Protein AF-A0A852TX64-F1 (afdb_monomer_lite)

Structure (mmCIF, N/CA/C/O backbone):
data_AF-A0A852TX64-F1
#
_entry.id   AF-A0A852TX64-F1
#
loop_
_atom_site.group_PDB
_atom_site.id
_atom_site.type_symbol
_atom_site.label_atom_id
_atom_site.label_alt_id
_atom_site.label_comp_id
_atom_site.label_asym_id
_atom_site.label_entity_id
_atom_site.label_seq_id
_atom_site.pdbx_PDB_ins_code
_atom_site.Cartn_x
_atom_site.Cartn_y
_atom_site.Cartn_z
_atom_site.occupancy
_atom_site.B_iso_or_equiv
_atom_site.auth_seq_id
_atom_site.auth_comp_id
_atom_site.auth_asym_id
_atom_site.auth_atom_id
_atom_site.pdbx_PDB_model_num
ATOM 1 N N . MET A 1 1 ? 2.905 -3.402 -36.315 1.00 37.22 1 MET A N 1
ATOM 2 C CA . MET A 1 1 ? 1.656 -3.315 -35.529 1.00 37.22 1 MET A CA 1
ATOM 3 C C . MET A 1 1 ? 2.036 -2.853 -34.133 1.00 37.22 1 MET A C 1
ATOM 5 O O . MET A 1 1 ? 2.622 -3.632 -33.399 1.00 37.22 1 MET A O 1
ATOM 9 N N . ASN A 1 2 ? 1.802 -1.580 -33.808 1.00 45.09 2 ASN A N 1
ATOM 10 C CA . ASN A 1 2 ? 1.997 -1.075 -32.447 1.00 45.09 2 ASN A CA 1
ATOM 11 C C . ASN A 1 2 ? 0.799 -1.544 -31.619 1.00 45.09 2 ASN A C 1
ATOM 13 O O . ASN A 1 2 ? -0.318 -1.089 -31.856 1.00 45.09 2 ASN A O 1
ATOM 17 N N . ALA A 1 3 ? 1.012 -2.511 -30.726 1.00 52.06 3 ALA A N 1
ATOM 18 C CA . ALA A 1 3 ? -0.013 -2.929 -29.782 1.00 52.06 3 ALA A CA 1
ATOM 19 C C . ALA A 1 3 ? -0.361 -1.726 -28.901 1.00 52.06 3 ALA A C 1
ATOM 21 O O . ALA A 1 3 ? 0.521 -1.156 -28.262 1.00 52.06 3 ALA A O 1
ATOM 22 N N . VAL A 1 4 ? -1.629 -1.318 -28.894 1.00 59.16 4 VAL A N 1
ATOM 23 C CA . VAL A 1 4 ? -2.122 -0.382 -27.883 1.00 59.16 4 VAL A CA 1
ATOM 24 C C . VAL A 1 4 ? -1.996 -1.126 -26.551 1.00 59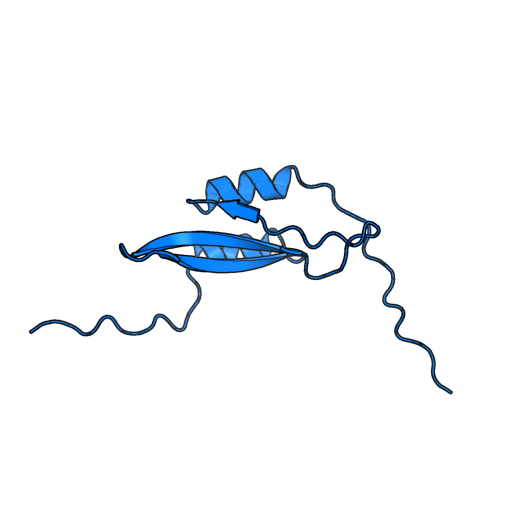.16 4 VAL A C 1
ATOM 26 O O . VAL A 1 4 ? -2.612 -2.188 -26.423 1.00 59.16 4 VAL A O 1
ATOM 29 N N . PRO A 1 5 ? -1.170 -0.668 -25.595 1.00 63.28 5 PRO A N 1
ATOM 30 C CA . PRO A 1 5 ? -1.073 -1.334 -24.307 1.00 63.28 5 PRO A CA 1
ATOM 31 C C . PRO A 1 5 ? -2.452 -1.247 -23.651 1.00 63.28 5 PRO A C 1
ATOM 33 O O . PRO A 1 5 ? -2.952 -0.160 -23.365 1.00 63.28 5 PRO A O 1
ATOM 36 N N . GLY A 1 6 ? -3.123 -2.391 -23.519 1.00 60.88 6 GLY A N 1
ATOM 37 C CA . GLY A 1 6 ? -4.440 -2.457 -22.899 1.00 60.88 6 GLY A CA 1
ATOM 38 C C . GLY A 1 6 ? -4.375 -1.989 -21.445 1.00 60.88 6 GLY A C 1
ATOM 39 O O . GLY A 1 6 ? -3.376 -2.203 -20.760 1.00 60.88 6 GLY A O 1
ATOM 40 N N . TYR A 1 7 ? -5.445 -1.360 -20.961 1.00 61.03 7 TYR A N 1
ATOM 41 C CA . TYR A 1 7 ? -5.548 -0.984 -19.553 1.00 61.03 7 TYR A CA 1
ATOM 42 C C . TYR A 1 7 ? -5.633 -2.242 -18.686 1.00 61.03 7 TYR A C 1
ATOM 44 O O . TYR A 1 7 ? -6.547 -3.056 -18.840 1.00 61.03 7 TYR A O 1
ATOM 52 N N . HIS A 1 8 ? -4.694 -2.402 -17.757 1.00 61.25 8 HIS A N 1
ATOM 53 C CA . HIS A 1 8 ? -4.725 -3.501 -16.802 1.00 61.25 8 HIS A CA 1
ATOM 54 C C . HIS A 1 8 ? -5.800 -3.210 -15.744 1.00 61.25 8 HIS A C 1
ATOM 56 O O . HIS A 1 8 ? -5.583 -2.456 -14.800 1.00 61.25 8 HIS A O 1
ATOM 62 N N . LEU A 1 9 ? -6.998 -3.774 -15.927 1.00 69.19 9 LEU A N 1
ATOM 63 C CA . LEU A 1 9 ? -8.138 -3.563 -15.020 1.00 69.19 9 LEU A CA 1
ATOM 64 C C . LEU A 1 9 ? -8.013 -4.346 -13.703 1.00 69.19 9 LEU A C 1
ATOM 66 O O . LEU A 1 9 ? -8.780 -4.123 -12.770 1.00 69.19 9 LEU A O 1
ATOM 70 N N . SER A 1 10 ? -7.065 -5.283 -13.630 1.00 75.50 10 SER A N 1
ATOM 71 C CA . SER A 1 10 ? -6.790 -6.076 -12.433 1.00 75.50 10 SER A CA 1
ATOM 72 C C . SER A 1 10 ? -5.549 -5.560 -11.702 1.00 75.50 10 SER A C 1
ATOM 74 O O . SER A 1 10 ? -4.546 -5.285 -12.363 1.00 75.50 10 SER A O 1
ATOM 76 N N . PRO A 1 11 ? -5.572 -5.488 -10.355 1.00 82.00 11 PRO A N 1
ATOM 77 C CA . PRO A 1 11 ? -4.376 -5.174 -9.581 1.00 82.00 11 PRO A CA 1
ATOM 78 C C . PRO A 1 11 ? -3.322 -6.266 -9.776 1.00 82.00 11 PRO A C 1
ATOM 80 O O . PRO A 1 11 ? -3.683 -7.445 -9.888 1.00 82.00 11 PRO A O 1
ATOM 83 N N . SER A 1 12 ? -2.049 -5.867 -9.774 1.00 88.81 12 SER A N 1
ATOM 84 C CA . SER A 1 12 ? -0.911 -6.787 -9.774 1.00 88.81 12 SER A CA 1
ATOM 85 C C . SER A 1 12 ? -0.936 -7.711 -8.554 1.00 88.81 12 SER A C 1
ATOM 87 O O . SER A 1 12 ? -1.573 -7.419 -7.532 1.00 88.81 12 SER A O 1
ATOM 89 N N . ASP A 1 13 ? -0.234 -8.840 -8.649 1.00 92.06 13 ASP A N 1
ATOM 90 C CA . ASP A 1 13 ? -0.122 -9.783 -7.534 1.00 92.06 13 ASP A CA 1
ATOM 91 C C . ASP A 1 13 ? 0.546 -9.148 -6.307 1.00 92.06 13 ASP A C 1
ATOM 93 O O . ASP A 1 13 ? 0.155 -9.442 -5.175 1.00 92.06 13 ASP A O 1
ATOM 97 N N . ASP A 1 14 ? 1.473 -8.213 -6.517 1.00 93.75 14 ASP A N 1
ATOM 98 C CA . ASP A 1 14 ? 2.110 -7.457 -5.439 1.00 93.75 14 ASP A CA 1
ATOM 99 C C . ASP A 1 14 ? 1.103 -6.572 -4.700 1.00 93.75 14 ASP A C 1
ATOM 101 O O . ASP A 1 14 ? 1.018 -6.624 -3.471 1.00 93.75 14 ASP A O 1
ATOM 105 N N . VAL A 1 15 ? 0.260 -5.827 -5.427 1.00 93.19 15 VAL A N 1
ATOM 106 C CA . VAL A 1 15 ? -0.817 -5.032 -4.813 1.00 93.19 15 VAL A CA 1
ATOM 107 C C . VAL A 1 15 ? -1.801 -5.926 -4.060 1.00 93.19 15 VAL A C 1
ATOM 109 O O . VAL A 1 15 ? -2.253 -5.560 -2.973 1.00 93.19 15 VAL A O 1
ATOM 112 N N . ARG A 1 16 ? -2.140 -7.105 -4.599 1.00 93.88 16 ARG A N 1
ATOM 113 C CA . ARG A 1 16 ? -3.036 -8.056 -3.918 1.00 93.88 16 ARG A CA 1
ATOM 114 C C . ARG A 1 16 ? -2.450 -8.534 -2.590 1.00 93.88 16 ARG A C 1
ATOM 116 O O . ARG A 1 16 ? -3.162 -8.515 -1.589 1.00 93.88 16 ARG A O 1
ATOM 123 N N . ARG A 1 17 ? -1.170 -8.918 -2.570 1.00 95.12 17 ARG A N 1
ATOM 124 C CA . ARG A 1 17 ? -0.474 -9.361 -1.349 1.00 95.12 17 ARG A CA 1
ATOM 125 C C . ARG A 1 17 ? -0.369 -8.240 -0.323 1.00 95.12 17 ARG A C 1
ATOM 127 O O . ARG A 1 17 ? -0.752 -8.435 0.822 1.00 95.12 17 ARG A O 1
ATOM 134 N N . LEU A 1 18 ? 0.048 -7.048 -0.750 1.00 94.81 18 LEU A N 1
ATOM 135 C CA . LEU A 1 18 ? 0.146 -5.882 0.128 1.00 94.81 18 LEU A CA 1
ATOM 136 C C . LEU A 1 18 ? -1.199 -5.539 0.783 1.00 94.81 18 LEU A C 1
ATOM 138 O O . LEU A 1 18 ? -1.245 -5.248 1.973 1.00 94.81 18 LEU A O 1
ATOM 142 N N . ARG A 1 19 ? -2.309 -5.609 0.038 1.00 94.19 19 ARG A N 1
ATOM 143 C CA . ARG A 1 19 ? -3.653 -5.370 0.595 1.00 94.19 19 ARG A CA 1
ATOM 144 C C . ARG A 1 19 ? -4.082 -6.437 1.602 1.00 94.19 19 ARG A C 1
ATOM 146 O O . ARG A 1 19 ? -4.808 -6.110 2.535 1.00 94.19 19 ARG A O 1
ATOM 153 N N . ALA A 1 20 ? -3.664 -7.687 1.408 1.00 93.44 20 ALA A N 1
ATOM 154 C CA . ALA A 1 20 ? -3.923 -8.759 2.365 1.00 93.44 20 ALA A CA 1
ATOM 155 C C . ALA A 1 20 ? -3.107 -8.574 3.656 1.00 93.44 20 ALA A C 1
ATOM 157 O O . ALA A 1 20 ? -3.645 -8.758 4.745 1.00 93.44 20 ALA A O 1
ATOM 158 N N . ASP A 1 21 ? -1.843 -8.157 3.528 1.00 93.69 21 ASP A N 1
ATOM 159 C CA . ASP A 1 21 ? -0.930 -7.945 4.657 1.00 93.69 21 ASP A CA 1
ATOM 160 C C . ASP A 1 21 ? -1.265 -6.670 5.459 1.00 93.69 21 ASP A C 1
ATOM 162 O O . ASP A 1 21 ? -1.051 -6.624 6.670 1.00 93.69 21 ASP A O 1
ATOM 166 N N . PHE A 1 22 ? -1.805 -5.634 4.804 1.00 90.88 22 PHE A N 1
ATOM 167 C CA . PHE A 1 22 ? -2.062 -4.318 5.402 1.00 90.88 22 PHE A CA 1
ATOM 168 C C . PHE A 1 22 ? -3.494 -3.821 5.120 1.00 90.88 22 PHE A C 1
ATOM 170 O O . PHE A 1 22 ? -3.682 -2.835 4.400 1.00 90.88 22 PHE A O 1
ATOM 177 N N . PRO A 1 23 ? -4.529 -4.453 5.706 1.00 89.56 23 PRO A N 1
ATOM 178 C CA . PRO A 1 23 ? -5.933 -4.154 5.400 1.00 89.56 23 PRO A CA 1
ATOM 179 C C . PRO A 1 23 ? -6.386 -2.745 5.818 1.00 89.56 23 PRO A C 1
ATOM 181 O O . PRO A 1 23 ? -7.382 -2.236 5.307 1.00 89.56 23 PRO A O 1
ATOM 184 N N . ASP A 1 24 ? -5.659 -2.087 6.724 1.00 85.12 24 ASP A N 1
ATOM 185 C CA . ASP A 1 24 ? -5.953 -0.714 7.150 1.00 85.12 24 ASP A CA 1
ATOM 186 C C . ASP A 1 24 ? -5.506 0.352 6.134 1.00 85.12 24 ASP A C 1
ATOM 188 O O . ASP A 1 24 ? -5.801 1.540 6.318 1.00 85.12 24 ASP A O 1
ATOM 192 N N . TYR A 1 25 ? -4.828 -0.048 5.056 1.00 88.50 25 TYR A N 1
ATOM 193 C CA . TYR A 1 25 ? -4.299 0.847 4.034 1.00 88.50 25 TYR A CA 1
ATOM 194 C C . TYR A 1 25 ? -5.006 0.666 2.685 1.00 88.50 25 TYR A C 1
ATOM 196 O O . TYR A 1 25 ? -5.217 -0.438 2.187 1.00 88.50 25 TYR A O 1
ATOM 204 N N . LEU A 1 26 ? -5.312 1.790 2.042 1.00 91.19 26 LEU A N 1
ATOM 205 C CA . LEU A 1 26 ? -5.615 1.859 0.620 1.00 91.19 26 L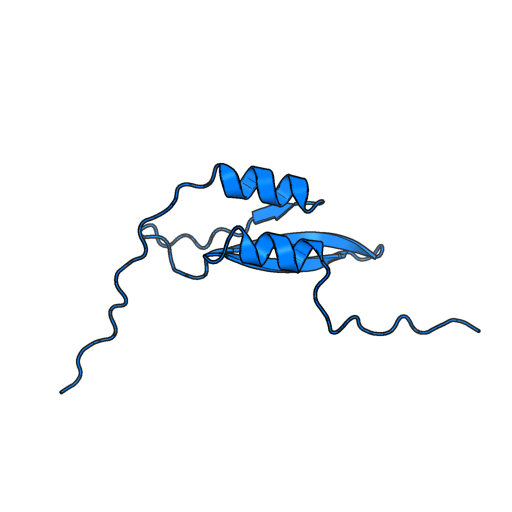EU A CA 1
ATOM 206 C C . LEU A 1 26 ? -4.297 1.817 -0.144 1.00 91.19 26 LEU A C 1
ATOM 208 O O . LEU A 1 26 ? -3.532 2.778 -0.094 1.00 91.19 26 LEU A O 1
ATOM 212 N N . ILE A 1 27 ? -4.039 0.704 -0.830 1.00 94.00 27 ILE A N 1
ATOM 213 C CA . ILE A 1 27 ? -2.788 0.470 -1.560 1.00 94.00 27 ILE A CA 1
ATOM 214 C C . ILE A 1 27 ? -3.045 0.463 -3.064 1.00 94.00 27 ILE A C 1
ATOM 216 O O . ILE A 1 27 ? -3.929 -0.262 -3.539 1.00 94.00 27 ILE A O 1
ATOM 220 N N . CYS A 1 28 ? -2.257 1.241 -3.804 1.00 92.88 28 CYS A N 1
ATOM 221 C CA . CYS A 1 28 ? -2.344 1.390 -5.254 1.00 92.88 28 CYS A CA 1
ATOM 222 C C . CYS A 1 28 ? -0.967 1.266 -5.914 1.00 92.88 28 CYS A C 1
ATOM 224 O O . CYS A 1 28 ? 0.063 1.542 -5.306 1.00 92.88 28 CYS A O 1
ATOM 226 N N . GLU A 1 29 ? -0.976 0.892 -7.187 1.00 92.94 29 GLU A N 1
ATOM 227 C CA . GLU A 1 29 ? 0.188 0.922 -8.067 1.00 92.94 29 GLU A CA 1
ATOM 228 C C . GLU A 1 29 ? -0.078 1.954 -9.162 1.00 92.94 29 GLU A C 1
ATOM 230 O O . GLU A 1 29 ? -1.092 1.894 -9.860 1.00 92.94 29 GLU A O 1
ATOM 235 N N . LEU A 1 30 ? 0.810 2.936 -9.266 1.00 89.62 30 LEU A N 1
ATOM 236 C CA . LEU A 1 30 ? 0.759 4.017 -10.240 1.00 89.62 30 LEU A CA 1
ATOM 237 C C . LEU A 1 30 ? 1.990 3.920 -11.131 1.00 89.62 30 LEU A C 1
ATOM 239 O O . LEU A 1 30 ? 3.069 3.616 -10.643 1.00 89.62 30 LEU A O 1
ATOM 243 N N . HIS A 1 31 ? 1.847 4.214 -12.415 1.00 86.88 31 HIS A N 1
ATOM 244 C CA . HIS A 1 31 ? 2.975 4.225 -13.340 1.00 86.88 31 HIS A CA 1
ATOM 245 C C . HIS A 1 31 ? 3.386 5.668 -13.625 1.00 86.88 31 HIS A C 1
ATOM 247 O O . HIS A 1 31 ? 2.523 6.527 -13.821 1.00 86.88 31 HIS A O 1
ATOM 253 N N . ASP A 1 32 ? 4.689 5.947 -13.604 1.00 84.38 32 ASP A N 1
ATOM 254 C CA . ASP A 1 32 ? 5.207 7.251 -14.020 1.00 84.38 32 ASP A CA 1
ATOM 255 C C . ASP A 1 32 ? 5.193 7.417 -15.552 1.00 84.38 32 ASP A C 1
ATOM 257 O O . ASP A 1 32 ? 4.768 6.532 -16.296 1.00 84.38 32 ASP A O 1
ATOM 261 N N . GLU A 1 33 ? 5.658 8.570 -16.035 1.00 86.50 33 GLU A N 1
ATOM 262 C CA . GLU A 1 33 ? 5.710 8.894 -17.469 1.00 86.50 33 GLU A CA 1
ATOM 263 C C . GLU A 1 33 ? 6.587 7.932 -18.294 1.00 86.50 33 GLU A C 1
ATOM 265 O O . GLU A 1 33 ? 6.423 7.835 -19.508 1.00 86.50 33 GLU A O 1
ATOM 270 N N . HIS A 1 34 ? 7.484 7.190 -17.637 1.00 86.94 34 HIS A N 1
ATOM 271 C CA . HIS A 1 34 ? 8.347 6.180 -18.248 1.00 86.94 34 HIS A CA 1
ATOM 272 C C . HIS A 1 34 ? 7.785 4.759 -18.086 1.00 86.94 34 HIS A C 1
ATOM 274 O O . HIS A 1 34 ? 8.466 3.789 -18.425 1.00 86.94 34 HIS A O 1
ATOM 280 N N . GLY A 1 35 ? 6.569 4.615 -17.548 1.00 84.06 35 GLY A N 1
ATOM 281 C CA . GLY A 1 35 ? 5.938 3.323 -17.300 1.00 84.06 35 GLY A CA 1
ATOM 282 C C . GLY A 1 35 ? 6.558 2.550 -16.136 1.00 84.06 35 GLY A C 1
ATOM 283 O O . GLY A 1 35 ? 6.413 1.331 -16.087 1.00 84.06 35 GLY A O 1
ATOM 284 N N . ARG A 1 36 ? 7.267 3.210 -15.209 1.00 86.38 36 ARG A N 1
ATOM 285 C CA . ARG A 1 36 ? 7.815 2.539 -14.020 1.00 86.38 36 ARG A CA 1
ATOM 286 C C . ARG A 1 36 ? 6.779 2.526 -12.899 1.00 86.38 36 ARG A C 1
ATOM 288 O O . ARG A 1 36 ? 6.198 3.582 -12.624 1.00 86.38 36 ARG A O 1
ATOM 295 N N . PRO A 1 37 ? 6.560 1.382 -12.230 1.00 89.44 37 PRO A N 1
ATOM 296 C CA . PRO A 1 37 ? 5.602 1.307 -11.143 1.00 89.44 37 PRO A CA 1
ATOM 297 C C . PRO A 1 37 ? 6.097 2.093 -9.923 1.00 89.44 37 PRO A C 1
ATOM 299 O O . PRO A 1 37 ? 7.288 2.164 -9.617 1.00 89.44 37 PRO A O 1
ATOM 302 N N . ARG A 1 38 ? 5.148 2.686 -9.209 1.00 92.00 38 ARG A N 1
ATOM 303 C CA . ARG A 1 38 ? 5.288 3.285 -7.887 1.00 92.00 38 ARG A CA 1
ATOM 304 C C . ARG A 1 38 ? 4.120 2.820 -7.043 1.00 92.00 38 ARG A C 1
ATOM 306 O O . ARG A 1 38 ? 2.960 2.981 -7.420 1.00 92.00 38 ARG A O 1
ATOM 313 N N . PHE A 1 39 ? 4.434 2.280 -5.881 1.00 94.69 39 PHE A N 1
ATOM 314 C CA . PHE A 1 39 ? 3.448 1.779 -4.943 1.00 94.69 39 PHE A CA 1
ATOM 315 C C . PHE A 1 39 ? 3.120 2.872 -3.936 1.00 94.69 39 PHE A C 1
ATOM 317 O O . PHE A 1 39 ? 4.016 3.505 -3.372 1.00 94.69 39 PHE A O 1
ATOM 324 N N . THR A 1 40 ? 1.834 3.107 -3.716 1.00 94.81 40 THR A N 1
ATOM 325 C CA . THR A 1 40 ? 1.342 4.103 -2.768 1.00 94.81 40 THR A CA 1
ATOM 326 C C . THR A 1 40 ? 0.450 3.447 -1.729 1.00 94.81 40 THR A C 1
ATOM 328 O O . THR A 1 40 ? -0.261 2.488 -2.029 1.00 94.81 40 THR A O 1
ATOM 331 N N . ALA A 1 41 ? 0.494 3.957 -0.501 1.00 93.81 41 ALA A N 1
ATOM 332 C CA . ALA A 1 41 ? -0.373 3.540 0.586 1.00 93.81 41 ALA A CA 1
ATOM 333 C C . ALA A 1 41 ? -0.873 4.754 1.368 1.00 93.81 41 ALA A C 1
ATOM 335 O O . ALA A 1 41 ? -0.083 5.619 1.752 1.00 93.81 41 ALA A O 1
ATOM 336 N N . THR A 1 42 ? -2.171 4.771 1.655 1.00 90.50 42 THR A N 1
ATOM 337 C CA . THR A 1 42 ? -2.811 5.772 2.516 1.00 90.50 42 THR A CA 1
ATOM 338 C C . THR A 1 42 ? -3.684 5.064 3.540 1.00 90.50 42 THR A C 1
ATOM 340 O O . THR A 1 42 ? -4.373 4.106 3.197 1.00 90.50 42 THR A O 1
ATOM 343 N N . ARG A 1 43 ? -3.698 5.509 4.799 1.00 85.38 43 ARG A N 1
ATOM 344 C CA . ARG A 1 43 ? -4.586 4.914 5.815 1.00 85.38 43 ARG A CA 1
ATOM 345 C C . ARG A 1 43 ? -6.064 5.136 5.469 1.00 85.38 43 ARG A C 1
ATOM 347 O O . ARG A 1 43 ? -6.458 6.228 5.070 1.00 85.38 43 ARG A O 1
ATOM 354 N N . THR A 1 44 ? -6.879 4.100 5.659 1.00 78.81 44 THR A N 1
ATOM 355 C CA . THR A 1 44 ? -8.340 4.122 5.436 1.00 78.81 44 THR A CA 1
ATOM 356 C C . THR A 1 44 ? -9.101 4.889 6.516 1.00 78.81 44 THR A C 1
ATOM 358 O O . THR A 1 44 ? -10.141 5.481 6.236 1.00 78.81 44 THR A O 1
ATOM 361 N N . ALA A 1 45 ? -8.595 4.878 7.750 1.00 71.50 45 ALA A N 1
ATOM 362 C CA . ALA A 1 45 ? -9.167 5.596 8.878 1.00 71.50 45 ALA A CA 1
ATOM 363 C C . ALA A 1 45 ? -8.277 6.791 9.248 1.00 71.50 45 ALA A C 1
ATOM 365 O O . ALA A 1 45 ? -7.049 6.646 9.264 1.00 71.50 45 ALA A O 1
ATOM 366 N N . PRO A 1 46 ? -8.858 7.956 9.587 1.00 61.50 46 PRO A N 1
ATOM 367 C CA . PRO A 1 46 ? -8.081 9.055 10.135 1.00 61.50 46 PRO A CA 1
ATOM 368 C C . PRO A 1 46 ? -7.411 8.580 11.428 1.00 61.50 46 PRO A C 1
ATOM 370 O O . PRO A 1 46 ? -8.074 8.079 12.340 1.00 61.50 46 PRO A O 1
ATOM 373 N N . ALA A 1 47 ? -6.085 8.711 11.499 1.00 59.81 47 ALA A N 1
ATOM 374 C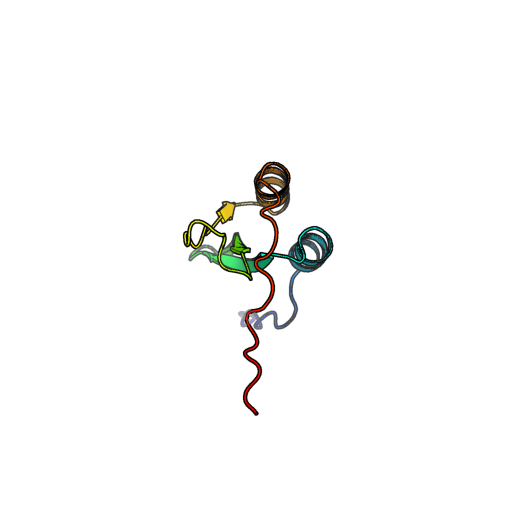 CA . ALA A 1 47 ? -5.368 8.539 12.754 1.00 59.81 47 ALA A CA 1
ATOM 375 C C . ALA A 1 47 ? -5.929 9.530 13.789 1.00 59.81 47 ALA A C 1
ATOM 377 O O . ALA A 1 47 ? -6.425 10.596 13.425 1.00 59.81 47 ALA A O 1
ATOM 378 N N . VAL A 1 48 ? -5.816 9.221 15.084 1.00 57.09 48 VAL A N 1
ATOM 379 C CA . VAL A 1 48 ? -6.228 10.133 16.174 1.00 57.09 48 VAL A CA 1
ATOM 380 C C . VAL A 1 48 ? -5.578 11.524 16.034 1.00 57.09 48 VAL A C 1
ATOM 382 O O . VAL A 1 48 ? -6.161 12.520 16.449 1.00 57.09 48 VAL A O 1
ATOM 385 N N . SER A 1 49 ? -4.408 11.608 15.388 1.00 60.97 49 SER A N 1
ATOM 386 C CA . SER A 1 49 ? -3.696 12.855 15.083 1.00 60.97 49 SER A CA 1
ATOM 387 C C . SER A 1 49 ? -4.183 13.601 13.828 1.00 60.97 49 SER A C 1
ATOM 389 O O . SER A 1 49 ? -3.653 14.665 13.522 1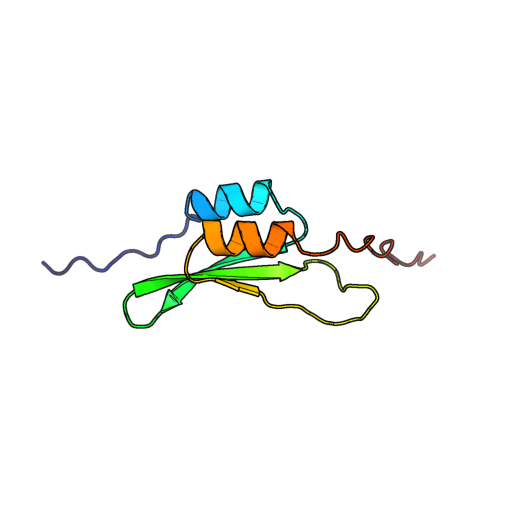.00 60.97 49 SER A O 1
ATOM 391 N N . GLY A 1 50 ? -5.158 13.074 13.079 1.00 55.56 50 GLY A N 1
ATOM 392 C CA . GLY A 1 50 ? -5.759 13.724 11.907 1.00 55.56 50 GLY A CA 1
ATOM 393 C C . GLY A 1 50 ? -4.868 13.824 10.662 1.00 55.56 50 GLY A C 1
ATOM 394 O O . GLY A 1 50 ? -5.327 14.315 9.633 1.00 55.56 50 GLY A O 1
ATOM 395 N N . ALA A 1 51 ? -3.618 13.354 10.710 1.00 58.56 51 ALA A N 1
ATOM 396 C CA . ALA A 1 51 ? -2.724 13.397 9.559 1.00 58.56 51 ALA A CA 1
ATOM 397 C C . ALA A 1 51 ? -3.020 12.234 8.597 1.00 58.56 51 ALA A C 1
ATOM 399 O O . ALA A 1 51 ? -2.812 11.066 8.929 1.00 58.56 51 ALA A O 1
ATOM 400 N N . ALA A 1 52 ? -3.501 12.555 7.395 1.00 62.31 52 ALA A N 1
ATOM 401 C CA . ALA A 1 52 ? -3.521 11.611 6.286 1.00 62.31 52 ALA A CA 1
ATOM 402 C C . ALA A 1 52 ? -2.076 11.394 5.810 1.00 62.31 52 ALA A C 1
ATOM 404 O O . ALA A 1 52 ? -1.471 12.282 5.214 1.00 62.31 52 ALA A O 1
ATOM 405 N N . GLU A 1 53 ? -1.506 10.230 6.113 1.00 77.94 53 GLU A N 1
ATOM 406 C CA . GLU A 1 53 ? -0.152 9.876 5.687 1.00 77.94 53 GLU A CA 1
ATOM 407 C C . GLU A 1 53 ? -0.204 9.179 4.322 1.00 77.94 53 GLU A C 1
ATOM 409 O O . GLU A 1 53 ? -0.833 8.127 4.186 1.00 77.94 53 GLU A O 1
ATOM 414 N N . LEU A 1 54 ? 0.449 9.778 3.321 1.00 87.75 54 LEU A N 1
ATOM 415 C CA . LEU A 1 54 ? 0.686 9.171 2.013 1.00 87.75 54 LEU A CA 1
ATOM 416 C C . LEU A 1 54 ? 2.114 8.623 1.977 1.00 87.75 54 LEU A C 1
ATOM 418 O O . LEU A 1 54 ? 3.085 9.382 1.964 1.00 87.75 54 LEU A O 1
ATOM 422 N N . ILE A 1 55 ? 2.238 7.302 1.921 1.00 91.06 55 ILE A N 1
ATOM 423 C CA . ILE A 1 55 ? 3.518 6.605 1.807 1.00 91.06 55 ILE A CA 1
ATOM 424 C C . ILE A 1 55 ? 3.695 6.193 0.349 1.00 91.06 55 ILE A C 1
ATOM 426 O O . ILE A 1 55 ? 2.804 5.589 -0.241 1.00 91.06 55 ILE A O 1
ATOM 430 N N . ILE A 1 56 ? 4.846 6.515 -0.238 1.00 93.38 56 ILE A N 1
ATOM 431 C CA . ILE A 1 56 ? 5.182 6.176 -1.627 1.00 93.38 56 ILE A CA 1
ATOM 432 C C . ILE A 1 56 ? 6.483 5.380 -1.627 1.00 93.38 56 ILE A C 1
ATOM 434 O O . ILE A 1 56 ? 7.429 5.754 -0.932 1.00 93.38 56 ILE A O 1
ATOM 438 N N . ALA A 1 57 ? 6.563 4.312 -2.409 1.00 94.56 57 ALA A N 1
ATOM 439 C CA . ALA A 1 57 ? 7.784 3.541 -2.603 1.00 94.56 57 ALA A CA 1
ATOM 440 C C . ALA A 1 57 ? 7.946 3.128 -4.076 1.00 94.56 57 ALA A C 1
ATOM 442 O O . ALA A 1 57 ? 6.947 2.931 -4.770 1.00 94.56 57 ALA A O 1
ATOM 443 N N . PRO A 1 58 ? 9.188 2.994 -4.572 1.00 92.12 58 PRO A N 1
ATOM 444 C CA . PRO A 1 58 ? 9.436 2.552 -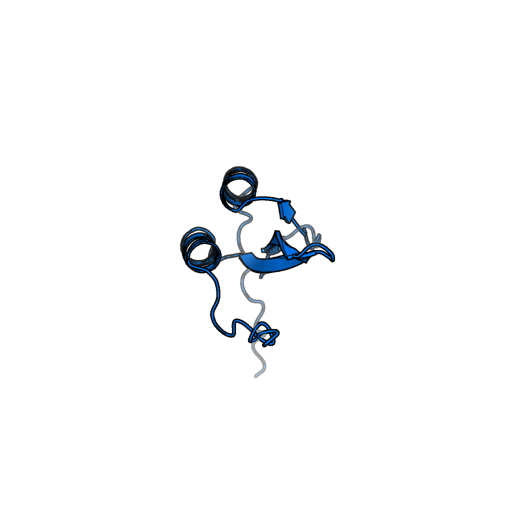5.944 1.00 92.12 58 PRO A CA 1
ATOM 445 C C . PRO A 1 58 ? 9.155 1.055 -6.148 1.00 92.12 58 PRO A C 1
ATOM 447 O O . PRO A 1 58 ? 8.957 0.623 -7.274 1.00 92.12 58 PRO A O 1
ATOM 450 N N . GLU A 1 59 ? 9.120 0.267 -5.071 1.00 93.88 59 GLU A N 1
ATOM 451 C CA . GLU A 1 59 ? 8.991 -1.191 -5.112 1.00 93.88 59 GLU A CA 1
ATOM 452 C C . GLU A 1 59 ? 8.034 -1.680 -4.020 1.00 93.88 59 GLU A C 1
ATOM 454 O O . GLU A 1 59 ? 7.921 -1.061 -2.955 1.00 93.88 59 GLU A O 1
ATOM 459 N N . ALA A 1 60 ? 7.376 -2.815 -4.266 1.00 93.56 60 ALA A N 1
ATOM 460 C CA . ALA A 1 60 ? 6.431 -3.414 -3.330 1.00 93.56 60 ALA A CA 1
ATOM 461 C C . ALA A 1 60 ? 7.089 -3.771 -1.988 1.00 93.56 60 ALA A C 1
ATOM 463 O O . ALA A 1 60 ? 6.531 -3.481 -0.931 1.00 93.56 60 ALA A O 1
ATOM 464 N N . GLU A 1 61 ? 8.305 -4.324 -2.012 1.00 95.00 61 GLU A N 1
ATOM 465 C CA . GLU A 1 61 ? 9.028 -4.699 -0.791 1.00 95.00 61 GLU A CA 1
ATOM 466 C C . GLU A 1 61 ? 9.462 -3.469 0.017 1.00 95.00 61 GLU A C 1
ATOM 468 O O . GLU A 1 61 ? 9.352 -3.440 1.243 1.00 95.00 61 GLU A O 1
ATOM 473 N N . ALA A 1 62 ? 9.857 -2.392 -0.667 1.00 94.62 62 ALA A N 1
ATOM 474 C CA . ALA A 1 62 ? 10.143 -1.118 -0.018 1.00 94.62 62 ALA A CA 1
ATOM 475 C C . ALA A 1 62 ? 8.885 -0.519 0.636 1.00 94.62 62 ALA A C 1
ATOM 477 O O . ALA A 1 62 ? 8.972 0.055 1.726 1.00 94.62 62 ALA A O 1
ATOM 478 N N . LEU A 1 63 ? 7.708 -0.672 0.012 1.00 95.44 63 LEU A N 1
ATOM 479 C CA . LEU A 1 63 ? 6.446 -0.273 0.634 1.00 95.44 63 LEU A CA 1
ATOM 480 C C . LEU A 1 63 ? 6.137 -1.144 1.855 1.00 95.44 63 LEU A C 1
ATOM 482 O O . LEU A 1 63 ? 5.824 -0.605 2.914 1.00 95.44 63 LEU A O 1
ATOM 486 N N . ARG A 1 64 ? 6.283 -2.467 1.738 1.00 94.81 64 ARG A N 1
ATOM 487 C CA . ARG A 1 64 ? 6.076 -3.417 2.838 1.00 94.81 64 ARG A CA 1
ATOM 488 C C . ARG A 1 64 ? 6.933 -3.073 4.051 1.00 94.81 64 ARG A C 1
ATOM 490 O O . ARG A 1 64 ? 6.401 -2.958 5.152 1.00 94.81 64 ARG A O 1
ATOM 497 N N . ALA A 1 65 ? 8.233 -2.867 3.851 1.00 94.31 65 ALA A N 1
ATOM 498 C CA . ALA A 1 65 ? 9.162 -2.519 4.922 1.00 94.31 65 ALA A CA 1
ATOM 499 C C . ALA A 1 65 ? 8.760 -1.212 5.621 1.00 94.31 65 ALA A C 1
ATOM 501 O O . ALA A 1 65 ? 8.807 -1.117 6.847 1.00 94.31 65 ALA A O 1
ATOM 502 N N . ARG A 1 66 ? 8.303 -0.218 4.849 1.00 93.06 66 ARG A N 1
ATOM 503 C CA . ARG A 1 66 ? 7.799 1.048 5.394 1.00 93.06 66 ARG A CA 1
ATOM 504 C C . ARG A 1 66 ? 6.516 0.867 6.191 1.00 93.06 66 ARG A C 1
ATOM 506 O O . ARG A 1 66 ? 6.403 1.464 7.252 1.00 93.06 66 ARG A O 1
ATOM 513 N N . LEU A 1 67 ? 5.575 0.059 5.712 1.00 90.44 67 LEU A N 1
ATOM 514 C CA . LEU A 1 67 ? 4.317 -0.206 6.413 1.00 90.44 67 LEU A CA 1
ATOM 515 C C . LEU A 1 67 ? 4.526 -1.035 7.687 1.00 90.44 67 LEU A C 1
ATOM 517 O O . LEU A 1 67 ? 3.855 -0.789 8.682 1.00 90.44 67 LEU A O 1
ATOM 521 N N . ALA A 1 68 ? 5.489 -1.958 7.695 1.00 90.00 68 ALA A N 1
ATOM 522 C CA . ALA A 1 68 ? 5.781 -2.812 8.846 1.00 90.00 68 ALA A CA 1
ATOM 523 C C . ALA A 1 68 ? 6.287 -2.043 10.082 1.00 90.00 68 ALA A C 1
ATOM 525 O O . ALA A 1 68 ? 6.123 -2.515 11.204 1.00 90.00 68 ALA A O 1
ATOM 526 N N . VAL A 1 69 ? 6.893 -0.866 9.889 1.00 87.94 69 VAL A N 1
ATOM 527 C CA . VAL A 1 69 ? 7.379 -0.009 10.987 1.00 87.94 69 VAL A CA 1
ATOM 528 C C . VAL A 1 69 ? 6.386 1.085 11.382 1.00 87.94 69 VAL A C 1
ATOM 530 O O . VAL A 1 69 ? 6.645 1.841 12.319 1.00 87.94 69 VAL A O 1
ATOM 533 N N . GLN A 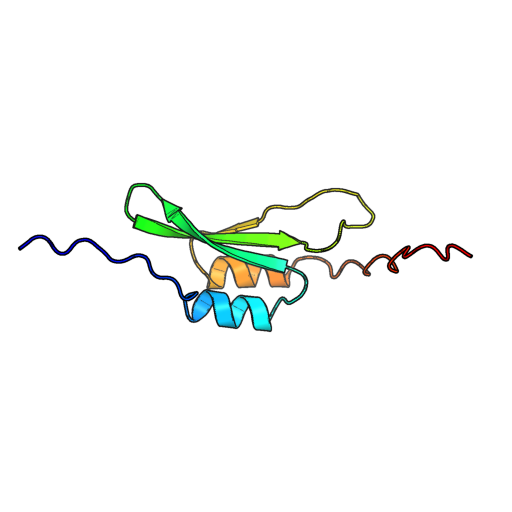1 70 ? 5.257 1.194 10.677 1.00 81.12 70 GLN A N 1
ATOM 534 C CA . GLN A 1 70 ? 4.229 2.165 11.020 1.00 81.12 70 GLN A CA 1
ATOM 535 C C . GLN A 1 70 ? 3.521 1.739 12.306 1.00 81.12 70 GLN A C 1
ATOM 537 O O . GLN A 1 70 ? 3.163 0.570 12.459 1.00 81.12 70 GLN A O 1
ATOM 542 N N . PRO A 1 71 ? 3.265 2.669 13.241 1.00 69.50 71 PRO A N 1
ATOM 543 C CA . PRO A 1 71 ? 2.558 2.333 14.461 1.00 69.50 71 PRO A CA 1
ATOM 544 C C . PRO A 1 71 ? 1.147 1.853 14.121 1.00 69.50 71 PRO A C 1
ATOM 546 O O . PRO A 1 71 ? 0.406 2.526 13.396 1.00 69.50 71 PRO A O 1
ATOM 549 N N . THR A 1 72 ? 0.737 0.717 14.679 1.00 65.19 72 THR A N 1
ATOM 550 C CA . THR A 1 72 ? -0.663 0.285 14.652 1.00 65.19 72 THR A CA 1
ATOM 551 C C . THR A 1 72 ? -1.470 1.278 15.477 1.00 65.19 72 THR A C 1
ATOM 553 O O . THR A 1 72 ? -1.544 1.188 16.700 1.00 65.19 72 THR A O 1
ATOM 556 N N . THR A 1 73 ? -2.010 2.308 14.828 1.00 60.31 73 THR A N 1
ATOM 557 C CA . THR A 1 73 ? -2.832 3.293 15.522 1.00 60.31 73 THR A CA 1
ATOM 558 C C . THR A 1 73 ? -4.161 2.626 15.854 1.00 60.31 73 THR A C 1
ATOM 560 O O . THR A 1 73 ? -4.797 2.093 14.942 1.00 60.31 73 THR A O 1
ATOM 563 N N . PRO A 1 74 ? -4.602 2.630 17.122 1.00 58.81 74 PRO A N 1
ATOM 564 C CA . PRO A 1 74 ? -5.912 2.109 17.462 1.00 58.81 74 PRO A CA 1
ATOM 565 C C . PRO A 1 74 ? -6.963 2.852 16.639 1.00 58.81 74 PRO A C 1
ATOM 567 O O . PRO A 1 74 ? -7.020 4.085 16.620 1.00 58.81 74 PRO A O 1
ATOM 570 N N . ARG A 1 75 ? -7.762 2.075 15.909 1.00 58.22 75 ARG A N 1
ATOM 571 C CA . ARG A 1 75 ? -8.857 2.577 15.089 1.00 58.22 75 ARG A CA 1
ATOM 572 C C . ARG A 1 75 ? -9.813 3.346 15.998 1.00 58.22 75 ARG A C 1
ATOM 574 O O . ARG A 1 75 ? -10.261 2.810 17.010 1.00 58.22 75 ARG A O 1
ATOM 581 N N . LEU A 1 76 ? -10.127 4.594 15.650 1.00 60.03 76 LEU A N 1
ATOM 582 C CA . LEU A 1 76 ? -11.190 5.317 16.342 1.00 60.03 76 LEU A CA 1
ATOM 583 C C . LEU A 1 76 ? -12.478 4.487 16.225 1.00 60.03 76 LEU A C 1
ATOM 585 O O . LEU A 1 76 ? -12.806 4.056 15.111 1.00 60.03 76 LEU A O 1
ATOM 589 N N . PRO A 1 77 ? -13.201 4.234 17.334 1.00 56.53 77 PRO A N 1
ATOM 590 C CA . PRO A 1 77 ? -14.503 3.599 17.246 1.00 56.53 77 PRO A CA 1
ATOM 591 C C . PRO A 1 77 ? -15.349 4.442 16.302 1.00 56.53 77 PRO A C 1
ATOM 593 O O . PRO A 1 77 ? -15.367 5.673 16.394 1.00 56.53 77 PRO A O 1
ATOM 596 N N . ASN A 1 78 ? -15.984 3.771 15.346 1.00 56.12 78 ASN A N 1
ATOM 597 C CA . ASN A 1 78 ? -16.830 4.427 14.370 1.00 56.12 78 ASN A CA 1
ATOM 598 C C . ASN A 1 78 ? -17.892 5.206 15.158 1.00 56.12 78 ASN A C 1
ATOM 600 O O . ASN A 1 78 ? -18.762 4.590 15.771 1.00 56.12 78 ASN A O 1
ATOM 604 N N . ARG A 1 79 ? -17.824 6.545 15.188 1.00 57.47 79 ARG A N 1
ATOM 605 C CA . ARG A 1 79 ? -18.919 7.386 15.699 1.00 57.47 79 ARG A CA 1
ATOM 606 C C . ARG A 1 79 ? -20.044 7.371 14.660 1.00 57.47 79 ARG A C 1
ATOM 608 O O . ARG A 1 79 ? -20.420 8.406 14.118 1.00 57.47 79 ARG A O 1
ATOM 615 N N . GLY A 1 80 ? -20.541 6.178 14.339 1.00 53.72 80 GLY A N 1
ATOM 616 C CA . GLY A 1 80 ? -21.831 5.994 13.703 1.00 53.72 80 GLY A CA 1
ATOM 617 C C . GLY A 1 80 ? -22.858 6.396 14.741 1.00 53.72 80 GLY A C 1
ATOM 618 O O . GLY A 1 80 ? -23.234 5.589 15.582 1.00 53.72 80 GLY A O 1
ATOM 619 N N . GLY A 1 81 ? -23.181 7.688 14.746 1.00 48.19 81 GLY A N 1
ATOM 620 C CA . GLY A 1 81 ? -24.148 8.275 15.648 1.00 48.19 81 GLY A CA 1
ATOM 621 C C . GLY A 1 81 ? -25.460 7.514 15.567 1.00 48.19 81 GLY A C 1
ATOM 622 O O . GLY A 1 81 ? -26.071 7.418 14.505 1.00 48.19 81 GLY A O 1
ATOM 623 N N . GLU A 1 82 ? -25.875 7.020 16.724 1.00 51.53 82 GLU A N 1
ATOM 624 C CA . GLU A 1 82 ? -27.268 6.837 17.075 1.00 51.53 82 GLU A CA 1
ATOM 625 C C . GLU A 1 82 ? -28.020 8.114 16.666 1.00 51.53 82 GLU A C 1
ATOM 627 O O . GLU A 1 82 ? -27.814 9.196 17.221 1.00 51.53 82 GLU A O 1
ATOM 632 N N . ARG A 1 83 ? -28.858 8.016 15.638 1.00 51.06 83 ARG A N 1
ATOM 633 C CA . ARG A 1 83 ? -30.008 8.902 15.500 1.00 51.06 83 ARG A CA 1
ATOM 634 C C . ARG A 1 83 ? -31.240 8.018 15.614 1.00 51.06 83 ARG A C 1
ATOM 636 O O . ARG A 1 83 ? -31.470 7.196 14.735 1.00 51.06 83 ARG A O 1
ATOM 643 N N . SER A 1 84 ? -31.868 8.185 16.782 1.00 49.88 84 SER A N 1
ATOM 644 C CA . SER A 1 84 ? -33.280 8.043 17.161 1.00 49.88 84 SER A CA 1
ATOM 645 C C . SER A 1 84 ? -34.236 7.371 16.187 1.00 49.88 84 SER A C 1
ATOM 647 O O . SER A 1 84 ? -34.327 7.838 15.033 1.00 49.88 84 SER A O 1
#

Sequence (84 aa):
MNAVPGYHLSPSDDVRRLRADFPDYLICELHDEHGRPRFTATRTAPAVSGAAELIIAPEAEALRARLAVQPTTPRLPNRGGERS

Secondary structure (DSSP, 8-state):
---------SPPHHHHHHHHH-TTEEEEEEE-TTS-EEEEEEESS--TT----EEEESSHHHHHHHHHTS--PPPPP-------

Foldseek 3Di:
DPDPPDDPPDDDPLQVVLCVVCVQWDWDWDADPVRQTKIWIWGPAQAPVRDTDIDIDSDSVRVVVVVVPDDPGPGDDPPPDDDD

pLDDT: mean 78.26, std 16.63, range [37.22, 95.44]

Radius of gyration: 16.47 Å; chains: 1; bounding box: 43×24×53 Å

Organism: NCBI:txid687207